Protein AF-A0A2A5AWP8-F1 (afdb_monomer_lite)

Sequence (142 aa):
MRKLIILLIICVLLFSCRFQKPFPSIRISKEYRKDSTIVVKRYKFIRISQYGIFGHLHIEEKYDTNGVLLEKSYHKYSALVRDGRTKVHRRIITFSQEGTVKRVDLKITKNQGRGAAKYKLDKTILYDDNGKRNQIINNLEN

pLDDT: mean 80.26, std 13.78, range [48.06, 96.62]

Structure (mmCIF, N/CA/C/O backbone):
data_AF-A0A2A5AWP8-F1
#
_entry.id   AF-A0A2A5AWP8-F1
#
loop_
_atom_site.group_PDB
_atom_site.id
_atom_site.type_symbol
_atom_site.label_atom_id
_atom_site.label_alt_id
_atom_site.label_comp_id
_atom_site.label_asym_id
_atom_site.label_entity_id
_atom_site.label_seq_id
_atom_site.pdbx_PDB_ins_code
_atom_site.Cartn_x
_atom_site.Cartn_y
_atom_site.Cartn_z
_atom_site.occupancy
_atom_site.B_iso_or_equiv
_atom_site.auth_seq_id
_atom_site.auth_comp_id
_atom_site.auth_asym_id
_atom_site.auth_atom_id
_atom_site.pdbx_PDB_model_num
ATOM 1 N N . MET A 1 1 ? 38.152 22.917 -25.141 1.00 63.16 1 MET A N 1
ATOM 2 C CA . MET A 1 1 ? 38.527 21.970 -24.061 1.00 63.16 1 MET A CA 1
ATOM 3 C C . MET A 1 1 ? 37.925 22.323 -22.696 1.00 63.16 1 MET A C 1
ATOM 5 O O . MET A 1 1 ? 37.224 21.491 -22.141 1.00 63.16 1 MET A O 1
ATOM 9 N N . ARG A 1 2 ? 38.081 23.554 -22.180 1.00 71.06 2 ARG A N 1
ATOM 10 C CA . ARG A 1 2 ? 37.587 23.964 -20.841 1.00 71.06 2 ARG A CA 1
ATOM 11 C C . ARG A 1 2 ? 36.075 23.749 -20.601 1.00 71.06 2 ARG A C 1
ATOM 13 O O . ARG A 1 2 ? 35.690 23.249 -19.553 1.00 71.06 2 ARG A O 1
ATOM 20 N N . LYS A 1 3 ? 35.226 24.042 -21.597 1.00 73.06 3 LYS A N 1
ATOM 21 C CA . LYS A 1 3 ? 33.764 23.810 -21.531 1.00 73.06 3 LYS A CA 1
ATOM 22 C C . LYS A 1 3 ? 33.386 22.320 -21.494 1.00 73.06 3 LYS A C 1
ATOM 24 O O . LYS A 1 3 ? 32.416 21.956 -20.842 1.00 73.06 3 LYS A O 1
ATOM 29 N N . LEU A 1 4 ? 34.176 21.468 -22.155 1.00 79.44 4 LEU A N 1
ATOM 30 C CA . LEU A 1 4 ? 33.947 20.022 -22.211 1.00 79.44 4 LEU A CA 1
ATOM 31 C C . LEU A 1 4 ? 34.224 19.371 -20.849 1.00 79.44 4 LEU A C 1
ATOM 33 O O . LEU A 1 4 ? 33.460 18.526 -20.407 1.00 79.44 4 LEU A O 1
ATOM 37 N N . ILE A 1 5 ? 35.276 19.831 -20.163 1.00 82.69 5 ILE A N 1
ATOM 38 C CA . ILE A 1 5 ? 35.647 19.374 -18.817 1.00 82.69 5 ILE A CA 1
ATOM 39 C C . ILE A 1 5 ? 34.566 19.754 -17.797 1.00 82.69 5 ILE A C 1
ATOM 41 O O . ILE A 1 5 ? 34.171 18.921 -16.991 1.00 82.69 5 ILE A O 1
ATOM 45 N N . ILE A 1 6 ? 34.035 20.981 -17.864 1.00 82.75 6 ILE A N 1
ATOM 46 C CA . ILE A 1 6 ? 32.949 21.432 -16.977 1.00 82.75 6 ILE A CA 1
ATOM 47 C C . ILE A 1 6 ? 31.683 20.595 -17.195 1.00 82.75 6 ILE A C 1
ATOM 49 O O . ILE A 1 6 ? 31.074 20.148 -16.226 1.00 82.75 6 ILE A O 1
ATOM 53 N N . LEU A 1 7 ? 31.321 20.330 -18.454 1.00 79.50 7 LEU A N 1
ATOM 54 C CA . LEU A 1 7 ? 30.193 19.460 -18.789 1.00 79.50 7 LEU A CA 1
ATOM 55 C C . LEU A 1 7 ? 30.389 18.049 -18.210 1.00 79.50 7 LEU A C 1
ATOM 57 O O . LEU A 1 7 ? 29.478 17.503 -17.597 1.00 79.50 7 LEU A O 1
ATOM 61 N N . LEU A 1 8 ? 31.595 17.491 -18.346 1.00 76.62 8 LEU A N 1
ATOM 62 C CA . LEU A 1 8 ? 31.950 16.172 -17.822 1.00 76.62 8 LEU A CA 1
ATOM 63 C C . LEU A 1 8 ? 31.869 16.121 -16.292 1.00 76.62 8 LEU A C 1
ATOM 65 O O . LEU A 1 8 ? 31.303 15.176 -15.755 1.00 76.62 8 LEU A O 1
ATOM 69 N N . ILE A 1 9 ? 32.356 17.148 -15.591 1.00 77.44 9 ILE A N 1
ATOM 70 C CA . ILE A 1 9 ? 32.274 17.244 -14.125 1.00 77.44 9 ILE A CA 1
ATOM 71 C C . ILE A 1 9 ? 30.815 17.348 -13.669 1.00 77.44 9 ILE A C 1
ATOM 73 O O . ILE A 1 9 ? 30.422 16.645 -12.743 1.00 77.44 9 ILE A O 1
ATOM 77 N N . ILE A 1 10 ? 29.990 18.161 -14.338 1.00 74.75 10 ILE A N 1
ATOM 78 C CA . ILE A 1 10 ? 28.558 18.278 -14.026 1.00 74.75 10 ILE A CA 1
ATOM 79 C C . ILE A 1 10 ? 27.849 16.942 -14.267 1.00 74.75 10 ILE A C 1
ATOM 81 O O . ILE A 1 10 ? 27.099 16.490 -13.406 1.00 74.75 10 ILE A O 1
ATOM 85 N N . CYS A 1 11 ? 28.116 16.268 -15.388 1.00 65.06 11 CYS A N 1
ATOM 86 C CA . CYS A 1 11 ? 27.572 14.940 -15.652 1.00 65.06 11 CYS A CA 1
ATOM 87 C C . CYS A 1 11 ? 28.010 13.941 -14.577 1.00 65.06 11 CYS A C 1
ATOM 89 O O . CYS A 1 11 ? 27.162 13.257 -14.014 1.00 65.06 11 CYS A O 1
ATOM 91 N N . VAL A 1 12 ? 29.299 13.883 -14.234 1.00 66.75 12 VAL A N 1
ATOM 92 C CA . VAL A 1 12 ? 29.817 12.980 -13.197 1.00 66.75 12 VAL A CA 1
ATOM 93 C C . VAL A 1 12 ? 29.166 13.275 -11.850 1.00 66.75 12 VAL A C 1
ATOM 95 O O . VAL A 1 12 ? 28.705 12.339 -11.206 1.00 66.75 12 VAL A O 1
ATOM 98 N N . LEU A 1 13 ? 29.042 14.538 -11.440 1.00 61.25 13 LEU A N 1
ATOM 99 C CA . LEU A 1 13 ? 28.367 14.924 -10.198 1.00 61.25 13 LEU A CA 1
ATOM 100 C C . LEU A 1 13 ? 26.882 14.538 -10.211 1.00 61.25 13 LEU A C 1
ATOM 102 O O . LEU A 1 13 ? 26.394 13.984 -9.232 1.00 61.25 13 LEU A O 1
ATOM 106 N N . LEU A 1 14 ? 26.170 14.734 -11.324 1.00 59.44 14 LEU A N 1
ATOM 107 C CA . LEU A 1 14 ? 24.755 14.362 -11.445 1.00 59.44 14 LEU A CA 1
ATOM 108 C C . LEU A 1 14 ? 24.540 12.839 -11.491 1.00 59.44 14 LEU A C 1
ATOM 110 O O . LEU A 1 14 ? 23.577 12.344 -10.909 1.00 59.44 14 LEU A O 1
ATOM 114 N N . PHE A 1 15 ? 25.439 12.081 -12.128 1.00 56.59 15 PHE A N 1
ATOM 115 C CA . PHE A 1 15 ? 25.384 10.613 -12.182 1.00 56.59 15 PHE A CA 1
ATOM 116 C C . PHE A 1 15 ? 25.889 9.944 -10.891 1.00 56.59 15 PHE A C 1
ATOM 118 O O . PHE A 1 15 ? 25.469 8.827 -10.577 1.00 56.59 15 PHE A O 1
ATOM 125 N N . SER A 1 16 ? 26.767 10.605 -10.129 1.00 53.38 16 SER A N 1
ATOM 126 C CA . SER A 1 16 ? 27.301 10.100 -8.854 1.00 53.38 16 SER A CA 1
ATOM 127 C C . SER A 1 16 ? 26.540 10.593 -7.620 1.00 53.38 16 SER A C 1
ATOM 129 O O . SER A 1 16 ? 26.724 10.019 -6.546 1.00 53.38 16 SER A O 1
ATOM 131 N N . CYS A 1 17 ? 25.618 11.556 -7.757 1.00 55.81 17 CYS A N 1
ATOM 132 C CA . CYS A 1 17 ? 24.697 11.966 -6.695 1.00 55.81 17 CYS A CA 1
ATOM 133 C C . CYS A 1 17 ? 23.612 10.894 -6.472 1.00 55.81 17 CYS A C 1
ATOM 135 O O . CYS A 1 17 ? 22.423 11.069 -6.740 1.00 55.81 17 CYS A O 1
ATOM 137 N N . ARG A 1 18 ? 24.033 9.723 -5.987 1.00 52.22 18 ARG A N 1
ATOM 138 C CA . ARG A 1 18 ? 23.131 8.756 -5.370 1.00 52.22 18 ARG A CA 1
ATOM 139 C C . ARG A 1 18 ? 22.717 9.345 -4.036 1.00 52.22 18 ARG A C 1
ATOM 141 O O . ARG A 1 18 ? 23.548 9.502 -3.145 1.00 52.22 18 ARG A O 1
ATOM 148 N N . PHE A 1 19 ? 21.440 9.676 -3.888 1.00 54.50 19 PHE A N 1
ATOM 149 C CA . PHE A 1 19 ? 20.949 10.145 -2.602 1.00 54.50 19 PHE A CA 1
ATOM 150 C C . PHE A 1 19 ? 21.135 9.031 -1.573 1.00 54.50 19 PHE A C 1
ATOM 152 O O . PHE A 1 19 ? 20.605 7.932 -1.729 1.00 54.50 19 PHE A O 1
ATOM 159 N N . GLN A 1 20 ? 21.887 9.319 -0.513 1.00 52.44 20 GLN A N 1
ATOM 160 C CA . GLN A 1 20 ? 22.181 8.368 0.564 1.00 52.44 20 GLN A CA 1
ATOM 161 C C . GLN A 1 20 ? 20.896 7.873 1.259 1.00 52.44 20 GLN A C 1
ATOM 163 O O . GLN A 1 20 ? 20.863 6.785 1.829 1.00 52.44 20 GLN A O 1
ATOM 168 N N . LYS A 1 21 ? 19.812 8.656 1.160 1.00 53.00 21 LYS A N 1
ATOM 169 C CA . LYS A 1 21 ? 18.439 8.300 1.530 1.00 53.00 21 LYS A CA 1
ATOM 170 C C . LYS A 1 21 ? 17.486 8.761 0.418 1.00 53.00 21 LYS A C 1
ATOM 172 O O . LYS A 1 21 ? 17.732 9.807 -0.176 1.00 53.00 21 LYS A O 1
ATOM 177 N N . PRO A 1 22 ? 16.397 8.030 0.115 1.00 56.97 22 PRO A N 1
ATOM 178 C CA . PRO A 1 22 ? 15.395 8.507 -0.837 1.00 56.97 22 PRO A CA 1
ATOM 179 C C . PRO A 1 22 ? 14.880 9.886 -0.404 1.00 56.97 22 PRO A C 1
ATOM 181 O O . PRO A 1 22 ? 14.557 10.071 0.770 1.00 56.97 22 PRO A O 1
ATOM 184 N N . PHE A 1 23 ? 14.792 10.828 -1.346 1.00 58.03 23 PHE A N 1
ATOM 185 C CA . PHE A 1 23 ? 14.274 12.171 -1.076 1.00 58.03 23 PHE A CA 1
ATOM 186 C C . PHE A 1 23 ? 12.865 12.079 -0.457 1.00 58.03 23 PHE A C 1
ATOM 188 O O . PHE A 1 23 ? 12.087 11.186 -0.842 1.00 58.03 23 PHE A O 1
ATOM 195 N N . PRO A 1 24 ? 12.517 12.958 0.504 1.00 61.72 24 PRO A N 1
ATOM 196 C CA . PRO A 1 24 ? 11.186 12.970 1.094 1.00 61.72 24 PRO A CA 1
ATOM 197 C C . PRO A 1 24 ? 10.138 13.145 -0.009 1.00 61.72 24 PRO A C 1
ATOM 199 O O . PRO A 1 24 ? 10.317 13.901 -0.961 1.00 61.72 24 PRO A O 1
ATOM 202 N N . SER A 1 25 ? 9.051 12.381 0.078 1.00 67.88 25 SER A N 1
ATOM 203 C CA . SER A 1 25 ? 7.966 12.447 -0.898 1.00 67.88 25 SER A CA 1
ATOM 204 C C . SER A 1 25 ? 7.275 13.808 -0.821 1.00 67.88 25 SER A C 1
ATOM 206 O O . SER A 1 25 ? 6.740 14.147 0.234 1.00 67.88 25 SER A O 1
ATOM 208 N N . ILE A 1 26 ? 7.236 14.553 -1.924 1.00 75.75 26 ILE A N 1
ATOM 209 C CA . ILE A 1 26 ? 6.573 15.862 -1.987 1.00 75.75 26 ILE A CA 1
ATOM 210 C C . ILE A 1 26 ? 5.113 15.635 -2.367 1.00 75.75 26 ILE A C 1
ATOM 212 O O . ILE A 1 26 ? 4.835 15.013 -3.396 1.00 75.75 26 ILE A O 1
ATOM 216 N N . ARG A 1 27 ? 4.174 16.102 -1.533 1.00 79.81 27 ARG A N 1
ATOM 217 C CA . ARG A 1 27 ? 2.736 16.049 -1.838 1.00 79.81 27 ARG A CA 1
ATOM 218 C C . ARG A 1 27 ? 2.427 17.056 -2.941 1.00 79.81 27 ARG A C 1
ATOM 220 O O . ARG A 1 27 ? 2.821 18.207 -2.834 1.00 79.81 27 ARG A O 1
ATOM 227 N N . ILE A 1 28 ? 1.693 16.626 -3.958 1.00 82.69 28 ILE A N 1
ATOM 228 C CA . ILE A 1 28 ? 1.335 17.457 -5.120 1.00 82.69 28 ILE A CA 1
ATOM 229 C C . ILE A 1 28 ? -0.154 17.728 -5.151 1.00 82.69 28 ILE A C 1
ATOM 231 O O . ILE A 1 28 ? -0.581 18.797 -5.562 1.00 82.69 28 ILE A O 1
ATOM 235 N N . SER A 1 29 ? -0.958 16.762 -4.714 1.00 84.31 29 SER A N 1
ATOM 236 C CA . SER A 1 29 ? -2.398 16.945 -4.675 1.00 84.31 29 SER A CA 1
ATOM 237 C C . SER A 1 29 ? -3.008 16.269 -3.461 1.00 84.31 29 SER A C 1
ATOM 239 O O . SER A 1 29 ? -2.520 15.244 -2.966 1.00 84.31 29 SER A O 1
ATOM 241 N N . LYS A 1 30 ? -4.106 16.866 -3.011 1.00 88.00 30 LYS A N 1
ATOM 242 C CA . LYS A 1 30 ? -5.056 16.293 -2.071 1.00 88.00 30 LYS A CA 1
ATOM 243 C C . LYS A 1 30 ? -6.435 16.423 -2.703 1.00 88.00 30 LYS A C 1
ATOM 245 O O . LYS A 1 30 ? -6.792 17.502 -3.156 1.00 88.00 30 LYS A O 1
ATOM 250 N N . GLU A 1 31 ? -7.176 15.332 -2.741 1.00 89.31 31 GLU A N 1
ATOM 251 C CA . GLU A 1 31 ? -8.538 15.286 -3.268 1.00 89.31 31 GLU A CA 1
ATOM 252 C C . GLU A 1 31 ? -9.454 14.732 -2.179 1.00 89.31 31 GLU A C 1
ATOM 254 O O . GLU A 1 31 ? -9.065 13.841 -1.413 1.00 89.31 31 GLU A O 1
ATOM 259 N N . TYR A 1 32 ? -10.655 15.293 -2.105 1.00 87.94 32 TYR A N 1
ATOM 260 C CA . TYR A 1 32 ? -11.714 14.867 -1.209 1.00 87.94 32 TYR A CA 1
ATOM 261 C C . TYR A 1 32 ? -12.932 14.512 -2.049 1.00 87.94 32 TYR A C 1
ATOM 263 O O . TYR A 1 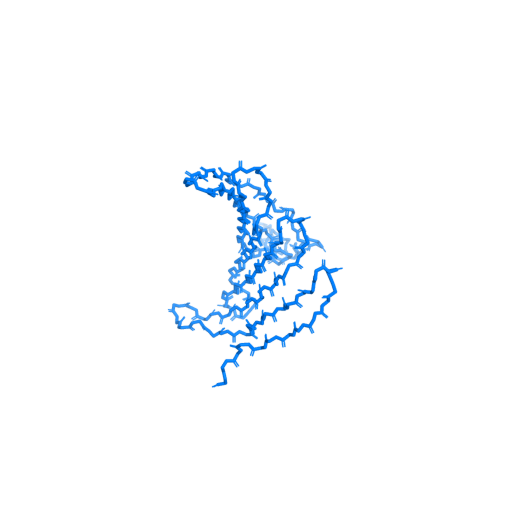32 ? -13.383 15.322 -2.857 1.00 87.94 32 TYR A O 1
ATOM 271 N N . ARG A 1 33 ? -13.464 13.311 -1.840 1.00 88.25 33 ARG A N 1
ATOM 272 C CA . ARG A 1 33 ? -14.702 12.860 -2.465 1.00 88.25 33 ARG A CA 1
ATOM 273 C C . ARG A 1 33 ? -15.587 12.237 -1.397 1.00 88.25 33 ARG A C 1
ATOM 275 O O . ARG A 1 33 ? -15.116 11.410 -0.625 1.00 88.25 33 ARG A O 1
ATOM 282 N N . LYS A 1 34 ? -16.853 12.635 -1.350 1.00 82.94 34 LYS A N 1
ATOM 283 C CA . LYS A 1 34 ? -17.855 12.059 -0.454 1.00 82.94 34 LYS A CA 1
ATOM 284 C C . LYS A 1 34 ? -18.934 11.420 -1.312 1.00 82.94 34 LYS A C 1
ATOM 286 O O . LYS A 1 34 ? -19.667 12.132 -1.989 1.00 82.94 34 LYS A O 1
ATOM 291 N N . ASP A 1 35 ? -19.000 10.098 -1.267 1.00 81.69 35 ASP A N 1
ATOM 292 C CA . ASP A 1 35 ? -20.149 9.340 -1.749 1.00 81.69 35 ASP A CA 1
ATOM 293 C C . ASP A 1 35 ? -21.007 9.007 -0.507 1.00 81.69 35 ASP A C 1
ATOM 295 O O . ASP A 1 35 ? -20.471 8.951 0.598 1.00 81.69 35 ASP A O 1
ATOM 299 N N . SER A 1 36 ? -22.328 8.860 -0.650 1.00 70.50 36 SER A N 1
ATOM 300 C CA . SER A 1 36 ? -23.330 8.849 0.444 1.00 70.50 36 SER A CA 1
ATOM 301 C C . SER A 1 36 ? -22.882 8.231 1.782 1.00 70.50 36 SER A C 1
ATOM 303 O O . SER A 1 36 ? -23.094 8.838 2.830 1.00 70.50 36 SER A O 1
ATOM 305 N N . THR A 1 37 ? -22.227 7.070 1.751 1.00 83.12 37 THR A N 1
ATOM 306 C CA . THR A 1 37 ? -21.784 6.318 2.935 1.00 83.12 37 THR A CA 1
ATOM 307 C C . THR A 1 37 ? -20.268 6.308 3.166 1.00 83.12 37 THR A C 1
ATOM 309 O O . THR A 1 37 ? -19.819 5.825 4.204 1.00 83.12 37 THR A O 1
ATOM 312 N N . ILE A 1 38 ? -19.461 6.822 2.228 1.00 87.75 38 ILE A N 1
ATOM 313 C CA . ILE A 1 38 ? -17.996 6.719 2.263 1.00 87.75 38 ILE A CA 1
ATOM 314 C C . ILE A 1 38 ? -17.342 8.057 1.918 1.00 87.75 38 ILE A C 1
ATOM 316 O O . ILE A 1 38 ? -17.542 8.643 0.852 1.00 87.75 38 ILE A O 1
ATOM 320 N N . VAL A 1 39 ? -16.454 8.497 2.803 1.00 90.94 39 VAL A N 1
ATOM 321 C CA . VAL A 1 39 ? -15.575 9.642 2.586 1.00 90.94 39 VAL A CA 1
ATOM 322 C C . VAL A 1 39 ? -14.207 9.153 2.119 1.00 90.94 39 VAL A C 1
ATOM 324 O O . VAL A 1 39 ? -13.501 8.460 2.844 1.00 90.94 39 VAL A O 1
ATOM 327 N N . VAL A 1 40 ? -13.786 9.559 0.926 1.00 92.25 40 VAL A N 1
ATOM 328 C CA . VAL A 1 40 ? -12.499 9.199 0.323 1.00 92.25 40 VAL A CA 1
ATOM 329 C 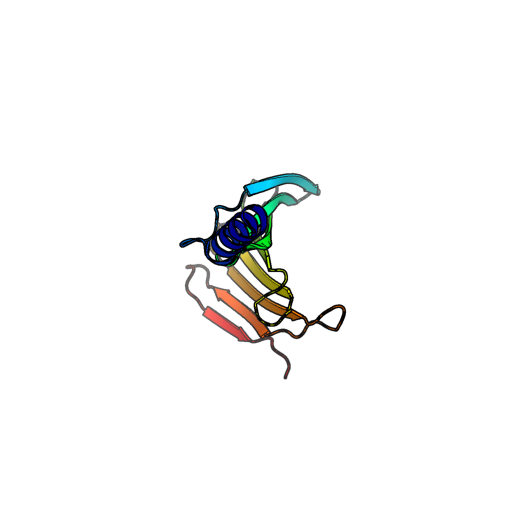C . VAL A 1 40 ? -11.558 10.404 0.336 1.00 92.25 40 VAL A C 1
ATOM 331 O O . VAL A 1 40 ? -11.861 11.465 -0.213 1.00 92.25 40 VAL A O 1
ATOM 334 N N . LYS A 1 41 ? -10.374 10.233 0.929 1.00 91.94 41 LYS A N 1
ATOM 335 C CA . LYS A 1 41 ? -9.263 11.192 0.881 1.00 91.94 41 LYS A CA 1
ATOM 336 C C . LYS A 1 41 ? -8.129 10.601 0.057 1.00 91.94 41 LYS A C 1
ATOM 338 O O . LYS A 1 41 ? -7.610 9.539 0.388 1.00 91.94 41 LYS A O 1
ATOM 343 N N . ARG A 1 42 ? -7.703 11.298 -0.995 1.00 92.19 42 ARG A N 1
ATOM 344 C CA . ARG A 1 42 ? -6.578 10.875 -1.843 1.00 92.19 42 ARG A CA 1
ATOM 345 C C . ARG A 1 42 ? -5.435 11.860 -1.752 1.00 92.19 42 ARG A C 1
ATOM 347 O O . ARG A 1 42 ? -5.636 13.069 -1.797 1.00 92.19 42 ARG A O 1
ATOM 354 N N . TYR A 1 43 ? -4.226 11.330 -1.713 1.00 89.00 43 TYR A N 1
ATOM 355 C CA . TYR A 1 43 ? -2.990 12.089 -1.712 1.00 89.00 43 TYR A CA 1
ATOM 356 C C . TYR A 1 43 ? -2.088 11.562 -2.817 1.00 89.00 43 TYR A C 1
ATOM 358 O O . TYR A 1 43 ? -1.841 10.356 -2.897 1.00 89.00 43 TYR A O 1
ATOM 366 N N . LYS A 1 44 ? -1.558 12.459 -3.647 1.00 87.75 44 LYS A N 1
ATOM 367 C CA . LYS A 1 44 ? -0.534 12.119 -4.640 1.00 87.75 44 LYS A CA 1
ATOM 368 C C . LYS A 1 44 ? 0.779 12.767 -4.250 1.00 87.75 44 LYS A C 1
ATOM 370 O O . LYS A 1 44 ? 0.817 13.943 -3.891 1.00 87.75 44 LYS A O 1
ATOM 375 N N . PHE A 1 45 ? 1.851 11.996 -4.350 1.00 85.44 45 PHE A N 1
ATOM 376 C CA . PHE A 1 45 ? 3.203 12.444 -4.069 1.00 85.44 45 PHE A CA 1
ATOM 377 C C . PHE A 1 45 ? 4.138 12.068 -5.218 1.00 85.44 45 PHE A C 1
ATOM 379 O O . PHE A 1 45 ? 4.046 10.958 -5.750 1.00 85.44 45 PHE A O 1
ATOM 386 N N . ILE A 1 46 ? 5.079 12.951 -5.550 1.00 83.00 46 ILE A N 1
ATOM 387 C CA . ILE A 1 46 ? 6.261 12.592 -6.342 1.00 83.00 46 ILE A CA 1
ATOM 388 C C . ILE A 1 46 ? 7.316 12.098 -5.364 1.00 83.00 46 ILE A C 1
ATOM 390 O O . ILE A 1 46 ? 7.501 12.629 -4.266 1.00 83.00 46 ILE A O 1
ATOM 394 N N . ARG A 1 47 ? 8.004 11.038 -5.769 1.00 74.44 47 ARG A N 1
ATOM 395 C CA . ARG A 1 47 ? 9.145 10.479 -5.062 1.00 74.44 47 ARG A CA 1
ATOM 396 C C . ARG A 1 47 ? 10.331 10.443 -5.997 1.00 74.44 47 ARG A C 1
ATOM 398 O O . ARG A 1 47 ? 10.232 9.912 -7.098 1.00 74.44 47 ARG A O 1
ATOM 405 N N . ILE A 1 48 ? 11.461 10.920 -5.503 1.00 70.31 48 ILE A N 1
ATOM 406 C CA . ILE A 1 48 ? 12.753 10.708 -6.141 1.00 70.31 48 ILE A CA 1
ATOM 407 C C . ILE A 1 48 ? 13.408 9.554 -5.389 1.00 70.31 48 ILE A C 1
ATOM 409 O O . ILE A 1 48 ? 13.581 9.592 -4.168 1.00 70.31 48 ILE A O 1
ATOM 413 N N . SER A 1 49 ? 13.674 8.459 -6.095 1.00 63.97 49 SER A N 1
ATOM 414 C CA . SER A 1 49 ? 14.379 7.327 -5.497 1.00 63.97 49 SER A CA 1
ATOM 415 C C . SER A 1 49 ? 15.838 7.688 -5.201 1.00 63.97 49 SER A C 1
ATOM 417 O O . SER A 1 49 ? 16.381 8.641 -5.752 1.00 63.97 49 SER A O 1
ATOM 419 N N . GLN A 1 50 ? 16.509 6.859 -4.401 1.00 58.44 50 GLN A N 1
ATOM 420 C CA . GLN A 1 50 ? 17.952 6.976 -4.154 1.00 58.44 50 GLN A CA 1
ATOM 421 C C . GLN A 1 50 ? 18.817 6.937 -5.428 1.00 58.44 50 GLN A C 1
ATOM 423 O O . GLN A 1 50 ? 19.972 7.345 -5.407 1.00 58.44 50 GLN A O 1
ATOM 428 N N . TYR A 1 51 ? 18.258 6.454 -6.542 1.00 59.59 51 TYR A N 1
ATOM 429 C CA . TYR A 1 51 ? 18.930 6.340 -7.834 1.00 59.59 51 TYR A CA 1
ATOM 430 C C . TYR A 1 51 ? 18.516 7.440 -8.828 1.00 59.59 51 TYR A C 1
ATOM 432 O O . TYR A 1 51 ? 18.694 7.259 -10.026 1.00 59.59 51 TYR A O 1
ATOM 440 N N . GLY A 1 52 ? 17.875 8.526 -8.375 1.00 54.88 52 GLY A N 1
ATOM 441 C CA . GLY A 1 52 ? 17.420 9.621 -9.250 1.00 54.88 52 GLY A CA 1
ATOM 442 C C . GLY A 1 52 ? 16.192 9.291 -10.110 1.00 54.88 52 GLY A C 1
ATOM 443 O O . GLY A 1 52 ? 15.663 10.146 -10.807 1.00 54.88 52 GLY A O 1
ATOM 444 N N . ILE A 1 53 ? 15.688 8.057 -10.033 1.00 64.12 53 ILE A N 1
ATOM 445 C CA . ILE A 1 53 ? 14.487 7.624 -10.749 1.00 64.12 53 ILE A CA 1
ATOM 446 C C . ILE A 1 53 ? 13.240 8.254 -10.112 1.00 64.12 53 ILE A C 1
ATOM 448 O O . ILE A 1 53 ? 13.018 8.093 -8.903 1.00 64.12 53 ILE A O 1
ATOM 452 N N . PHE A 1 54 ? 12.411 8.899 -10.936 1.00 70.31 54 PHE A N 1
ATOM 453 C CA . PHE A 1 54 ? 11.111 9.444 -10.547 1.00 70.31 54 PHE A CA 1
ATOM 454 C C . PHE A 1 54 ? 10.056 8.343 -10.400 1.00 70.31 54 PHE A C 1
ATOM 456 O O . PHE A 1 54 ? 9.923 7.428 -11.215 1.00 70.31 54 PHE A O 1
ATOM 463 N N . GLY A 1 55 ? 9.281 8.435 -9.330 1.00 77.12 55 GLY A N 1
ATOM 464 C CA . GLY A 1 55 ? 8.134 7.584 -9.081 1.00 77.12 55 GLY A CA 1
ATOM 465 C C . GLY A 1 55 ? 6.996 8.366 -8.450 1.00 77.12 55 GLY A C 1
ATOM 466 O O . GLY A 1 55 ? 7.173 9.482 -7.963 1.00 77.12 55 GLY A O 1
ATOM 467 N N . HIS A 1 56 ? 5.826 7.746 -8.412 1.00 84.50 56 HIS A N 1
ATOM 468 C CA . HIS A 1 56 ? 4.643 8.310 -7.777 1.00 84.50 56 HIS A CA 1
ATOM 469 C C . HIS A 1 56 ? 4.247 7.454 -6.583 1.00 84.50 56 HIS A C 1
ATOM 471 O O . HIS A 1 56 ? 4.363 6.228 -6.605 1.00 84.50 56 HIS A O 1
ATOM 477 N N . LEU A 1 57 ? 3.785 8.097 -5.522 1.00 85.75 57 LEU A N 1
ATOM 478 C CA . LEU A 1 57 ? 3.108 7.435 -4.419 1.00 85.75 57 LEU A CA 1
ATOM 479 C C . LEU A 1 57 ? 1.706 8.012 -4.335 1.00 85.75 57 LEU A C 1
ATOM 481 O O . LEU A 1 57 ? 1.550 9.216 -4.163 1.00 85.75 57 LEU A O 1
ATOM 485 N N . HIS A 1 58 ? 0.698 7.161 -4.456 1.00 89.69 58 HIS A N 1
ATOM 486 C CA . HIS A 1 58 ? -0.679 7.528 -4.174 1.00 89.69 58 HIS A CA 1
ATOM 487 C C . HIS A 1 58 ? -1.091 6.865 -2.864 1.00 89.69 58 HIS A C 1
ATOM 489 O O . HIS A 1 58 ? -0.834 5.676 -2.662 1.00 89.69 58 HIS A O 1
ATOM 495 N N . ILE A 1 59 ? -1.691 7.645 -1.973 1.00 91.75 59 ILE A N 1
ATOM 496 C CA . ILE A 1 59 ? -2.297 7.159 -0.738 1.00 91.75 59 ILE A CA 1
ATOM 497 C C . ILE A 1 59 ? -3.779 7.490 -0.814 1.00 91.75 59 ILE A C 1
ATOM 499 O O . ILE A 1 59 ? -4.134 8.637 -1.067 1.00 91.75 59 ILE A O 1
ATOM 503 N N . GLU A 1 60 ? -4.627 6.498 -0.605 1.00 94.25 60 GLU A N 1
ATOM 504 C CA . GLU A 1 60 ? -6.071 6.664 -0.506 1.00 94.25 60 GLU A CA 1
ATOM 505 C C . GLU A 1 60 ? -6.521 6.180 0.872 1.00 94.25 60 GLU A C 1
ATOM 507 O O . GLU A 1 60 ? -6.125 5.104 1.314 1.00 94.25 60 GLU A O 1
ATOM 512 N N . GLU A 1 61 ? -7.307 6.994 1.560 1.00 94.69 61 GLU A N 1
ATOM 513 C CA . GLU A 1 61 ? -7.909 6.692 2.854 1.00 94.69 61 GLU A CA 1
ATOM 514 C C . GLU A 1 61 ? -9.427 6.773 2.692 1.00 94.69 61 GLU A C 1
ATOM 516 O O . GLU A 1 61 ? -9.943 7.794 2.231 1.00 94.69 61 GLU A O 1
ATOM 521 N N . LYS A 1 62 ? -10.135 5.702 3.046 1.00 94.31 62 LYS A N 1
ATOM 522 C CA . LYS A 1 62 ? -11.598 5.641 3.029 1.00 94.31 62 LYS A CA 1
ATOM 523 C C . LYS A 1 62 ? -12.111 5.611 4.455 1.00 94.31 62 LYS A C 1
ATOM 525 O O . LYS A 1 62 ? -11.649 4.797 5.253 1.00 94.31 62 LYS A O 1
ATOM 530 N N . TYR A 1 63 ? -13.073 6.469 4.739 1.00 92.88 63 TYR A N 1
ATOM 531 C CA . TYR A 1 63 ? -13.719 6.597 6.033 1.00 92.88 63 TYR A CA 1
ATOM 532 C C . TYR A 1 63 ? -15.214 6.350 5.891 1.00 92.88 63 TYR A C 1
ATOM 534 O O . TYR A 1 63 ? -15.782 6.633 4.834 1.00 92.88 63 TYR A O 1
ATOM 542 N N . ASP A 1 64 ? -15.844 5.857 6.948 1.00 91.56 64 ASP A N 1
ATOM 543 C CA . ASP A 1 64 ? -17.300 5.873 7.054 1.00 91.56 64 ASP A CA 1
ATOM 544 C C . ASP A 1 64 ? -17.825 7.300 7.322 1.00 91.56 64 ASP A C 1
ATOM 546 O O . ASP A 1 64 ? -17.069 8.276 7.416 1.00 91.56 64 ASP A O 1
ATOM 550 N N . THR A 1 65 ? -19.145 7.434 7.445 1.00 87.62 65 THR A N 1
ATOM 551 C CA . THR A 1 65 ? -19.804 8.707 7.770 1.00 87.62 65 THR A CA 1
ATOM 552 C C . THR A 1 65 ? -19.483 9.225 9.171 1.00 87.62 65 THR A C 1
ATOM 554 O O . THR A 1 65 ? -19.605 10.426 9.401 1.00 87.62 65 THR A O 1
ATOM 557 N N . ASN A 1 66 ? -19.053 8.348 10.081 1.00 88.50 66 ASN A N 1
ATOM 558 C CA . ASN A 1 66 ? -18.695 8.670 11.463 1.00 88.50 66 ASN A CA 1
ATOM 559 C C . ASN A 1 66 ? -17.218 9.083 11.602 1.00 88.50 66 ASN A C 1
ATOM 561 O O . ASN A 1 66 ? -16.781 9.485 12.678 1.00 88.50 66 ASN A O 1
ATOM 565 N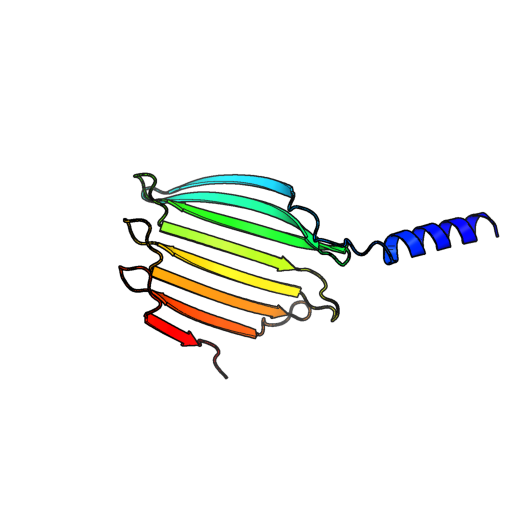 N . GLY A 1 67 ? -16.440 9.013 10.517 1.00 87.75 67 GLY A N 1
ATOM 566 C CA . GLY A 1 67 ? -15.018 9.346 10.500 1.00 87.75 67 GLY A CA 1
ATOM 567 C C . GLY A 1 67 ? -14.089 8.185 10.867 1.00 87.75 67 GLY A C 1
ATOM 568 O O . GLY A 1 67 ? -12.884 8.405 11.005 1.00 87.75 67 GLY A O 1
ATOM 569 N N . VAL A 1 68 ? -14.603 6.960 10.977 1.00 91.81 68 VAL A N 1
ATOM 570 C CA . VAL A 1 68 ? -13.825 5.740 11.216 1.00 91.81 68 VAL A CA 1
ATOM 571 C C . VAL A 1 68 ? -13.104 5.331 9.937 1.00 91.81 68 VAL A C 1
ATOM 573 O O . VAL A 1 68 ? -13.700 5.265 8.863 1.00 91.81 68 VAL A O 1
ATOM 576 N N . LEU A 1 69 ? -11.801 5.057 10.032 1.00 93.44 69 LEU A N 1
ATOM 577 C CA . LEU A 1 69 ? -10.990 4.611 8.898 1.00 93.44 69 LEU A CA 1
ATOM 578 C C . LEU A 1 69 ? -11.334 3.158 8.546 1.00 93.44 69 LEU A C 1
ATOM 580 O O . LEU A 1 69 ? -11.045 2.259 9.323 1.00 93.44 69 LEU A O 1
ATOM 584 N N . LEU A 1 70 ? -11.877 2.928 7.352 1.00 94.00 70 LEU A N 1
ATOM 585 C CA . LEU A 1 70 ? -12.237 1.596 6.852 1.00 94.00 70 LEU A CA 1
ATOM 586 C C . LEU A 1 70 ? -11.111 0.968 6.026 1.00 94.00 70 LEU A C 1
ATOM 588 O O . LEU A 1 70 ? -10.846 -0.231 6.102 1.00 94.00 70 LEU A O 1
ATOM 592 N N . GLU A 1 71 ? -10.435 1.777 5.210 1.00 96.12 71 GLU A N 1
ATOM 593 C CA . GLU A 1 71 ? -9.401 1.292 4.299 1.00 96.12 71 GLU A CA 1
ATOM 594 C C . GLU A 1 71 ? -8.296 2.326 4.111 1.00 96.12 71 GLU A C 1
ATOM 596 O O . GLU A 1 71 ? -8.552 3.519 3.939 1.00 96.12 71 GLU A O 1
ATOM 601 N N . LYS A 1 72 ? -7.053 1.849 4.063 1.00 96.25 72 LYS A N 1
ATOM 602 C CA . LYS A 1 72 ? -5.899 2.628 3.635 1.00 96.25 72 LYS A CA 1
ATOM 603 C C . LYS A 1 72 ? -5.135 1.903 2.540 1.00 96.25 72 LYS A C 1
ATOM 605 O O . LYS A 1 72 ? -4.575 0.828 2.749 1.00 96.25 72 LYS A O 1
ATOM 610 N N . SER A 1 73 ? -5.069 2.530 1.377 1.00 95.25 73 SER A N 1
ATOM 611 C CA . SER A 1 73 ? -4.446 2.004 0.171 1.00 95.25 73 SER A CA 1
ATOM 612 C C . SER A 1 73 ? -3.193 2.804 -0.177 1.00 95.25 73 SER A C 1
ATOM 614 O O . SER A 1 73 ? -3.224 4.024 -0.299 1.00 95.25 73 SER A O 1
ATOM 616 N N . TYR A 1 74 ? -2.075 2.113 -0.377 1.00 93.19 74 TYR A N 1
ATOM 617 C CA . TYR A 1 74 ? -0.793 2.668 -0.800 1.00 93.19 74 TYR A CA 1
ATOM 618 C C . TYR A 1 74 ? -0.428 2.111 -2.169 1.00 93.19 74 TYR A C 1
ATOM 620 O O . TYR A 1 74 ? -0.308 0.900 -2.342 1.00 93.19 74 TYR A O 1
ATOM 628 N N . HIS A 1 75 ? -0.189 2.991 -3.132 1.00 90.81 75 HIS A N 1
ATOM 629 C CA . HIS A 1 75 ? 0.203 2.631 -4.488 1.00 90.81 75 HIS A CA 1
ATOM 630 C C . HIS A 1 75 ? 1.505 3.336 -4.836 1.00 90.81 75 HIS A C 1
ATOM 632 O O . HIS A 1 75 ? 1.537 4.545 -5.053 1.00 90.81 75 HIS A O 1
ATOM 638 N N . LYS A 1 76 ? 2.597 2.581 -4.883 1.00 87.94 76 LYS A N 1
ATOM 639 C CA . LYS A 1 76 ? 3.911 3.075 -5.277 1.00 87.94 76 LYS A CA 1
ATOM 640 C C . LYS A 1 76 ? 4.206 2.648 -6.707 1.00 87.94 76 LYS A C 1
ATOM 642 O O . LYS A 1 76 ? 4.364 1.461 -6.978 1.00 87.94 76 LYS A O 1
ATOM 647 N N . TYR A 1 77 ? 4.366 3.627 -7.579 1.00 84.25 77 TYR A N 1
ATOM 648 C CA . TYR A 1 77 ? 4.800 3.474 -8.957 1.00 84.25 77 TYR A CA 1
ATOM 649 C C . TYR A 1 77 ? 6.267 3.878 -9.040 1.00 84.25 77 TYR A C 1
ATOM 651 O O . TYR A 1 77 ? 6.651 4.961 -8.605 1.00 84.25 77 TYR A O 1
ATOM 659 N N . SER A 1 78 ? 7.115 2.997 -9.549 1.00 80.12 78 SER A N 1
ATOM 660 C CA . SER A 1 78 ? 8.518 3.295 -9.832 1.00 80.12 78 SER A CA 1
ATOM 661 C C . SER A 1 78 ? 8.737 3.114 -11.326 1.00 80.12 78 SER A C 1
ATOM 663 O O . SER A 1 78 ? 8.636 1.987 -11.817 1.00 80.12 78 SER A O 1
ATOM 665 N N . ALA A 1 79 ? 8.981 4.220 -12.034 1.00 71.19 79 ALA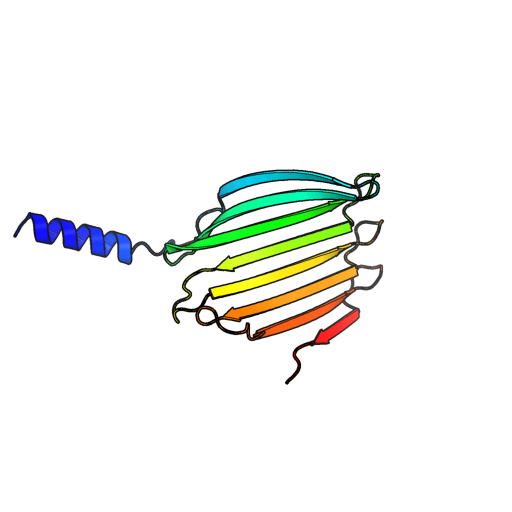 A N 1
ATOM 666 C CA . ALA A 1 79 ? 9.395 4.175 -13.433 1.00 71.19 79 ALA A CA 1
ATOM 667 C C . ALA A 1 79 ? 10.800 3.560 -13.533 1.00 71.19 79 ALA A C 1
ATOM 669 O O . ALA A 1 79 ? 11.505 3.528 -12.534 1.00 71.19 79 ALA A O 1
ATOM 670 N N . LEU A 1 80 ? 11.191 3.048 -14.704 1.00 61.16 80 LEU A N 1
ATOM 671 C CA . LEU A 1 80 ? 12.590 2.777 -15.086 1.00 61.16 80 LEU A CA 1
ATOM 672 C C . LEU A 1 80 ? 13.492 2.201 -13.971 1.00 61.16 80 LEU A C 1
ATOM 674 O O . LEU A 1 80 ? 14.558 2.737 -13.676 1.00 61.16 80 LEU A O 1
ATOM 678 N N . VAL A 1 81 ? 13.081 1.091 -13.341 1.00 61.41 81 VAL A N 1
ATOM 679 C CA . VAL A 1 81 ? 13.977 0.310 -12.465 1.00 61.41 81 VAL A CA 1
ATOM 680 C C . VAL A 1 81 ? 15.212 -0.105 -13.283 1.00 61.41 81 VAL A C 1
ATOM 682 O O . VAL A 1 81 ? 15.110 -0.193 -14.500 1.00 61.41 81 VAL A O 1
ATOM 685 N N . ARG A 1 82 ? 16.365 -0.374 -12.647 1.00 58.09 82 ARG A N 1
ATOM 686 C CA . ARG A 1 82 ? 17.669 -0.696 -13.285 1.00 58.09 82 ARG A CA 1
ATOM 687 C C . ARG A 1 82 ? 17.606 -1.614 -14.524 1.00 58.09 82 ARG A C 1
ATOM 689 O O . ARG A 1 82 ? 18.477 -1.529 -15.374 1.00 58.09 82 ARG A O 1
ATOM 696 N N . ASP A 1 83 ? 16.603 -2.480 -14.626 1.00 59.31 83 ASP A N 1
ATOM 697 C CA . ASP A 1 83 ? 16.362 -3.389 -15.750 1.00 59.31 83 ASP A CA 1
ATOM 698 C C . ASP A 1 83 ? 15.358 -2.877 -16.810 1.00 59.31 83 ASP A C 1
ATOM 700 O O . ASP A 1 83 ? 14.782 -3.674 -17.547 1.00 59.31 83 ASP A O 1
ATOM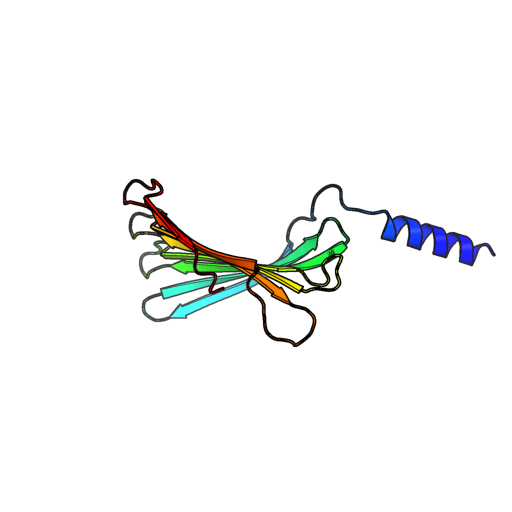 704 N N . GLY A 1 84 ? 15.095 -1.567 -16.866 1.00 65.38 84 GLY A N 1
ATOM 705 C CA . GLY A 1 84 ? 14.198 -0.929 -17.840 1.00 65.38 84 GLY A CA 1
ATOM 706 C C . GLY A 1 84 ? 12.705 -1.196 -17.611 1.00 65.38 84 GLY A C 1
ATOM 707 O O . GLY A 1 84 ? 11.893 -1.003 -18.511 1.00 65.38 84 GLY A O 1
ATOM 708 N N . ARG A 1 85 ? 12.322 -1.672 -16.419 1.00 71.50 85 ARG A N 1
ATOM 709 C CA . ARG A 1 85 ? 10.946 -2.097 -16.101 1.00 71.50 85 ARG A CA 1
ATOM 710 C C . ARG A 1 85 ? 10.242 -1.125 -15.166 1.00 71.50 85 ARG A C 1
ATOM 712 O O . ARG A 1 85 ? 10.858 -0.589 -14.245 1.00 71.50 85 ARG A O 1
ATOM 719 N N . THR A 1 86 ? 8.928 -0.994 -15.317 1.00 76.00 86 THR A N 1
ATOM 720 C CA . THR A 1 86 ? 8.082 -0.291 -14.343 1.00 76.00 86 THR A CA 1
ATOM 721 C C . THR A 1 86 ? 7.668 -1.266 -13.249 1.00 76.00 86 THR A C 1
ATOM 723 O O . THR A 1 86 ? 7.197 -2.368 -13.535 1.00 76.00 86 THR A O 1
ATOM 726 N N . LYS A 1 87 ? 7.849 -0.880 -11.984 1.00 82.19 87 LYS A N 1
ATOM 727 C CA . LYS A 1 87 ? 7.421 -1.673 -10.823 1.00 82.19 87 LYS A CA 1
ATOM 728 C C . LYS A 1 87 ? 6.296 -0.946 -10.104 1.00 82.19 87 LYS A C 1
ATOM 730 O O . LYS A 1 87 ? 6.472 0.204 -9.700 1.00 82.19 87 LYS A O 1
ATOM 735 N N . VAL A 1 88 ? 5.179 -1.634 -9.893 1.00 85.69 88 VAL A N 1
ATOM 736 C CA . VAL A 1 88 ? 4.068 -1.128 -9.083 1.00 85.69 88 VAL A CA 1
ATOM 737 C C . VAL A 1 88 ? 3.968 -1.971 -7.825 1.00 85.69 88 VAL A C 1
ATOM 739 O O . VAL A 1 88 ? 3.950 -3.196 -7.887 1.00 85.69 88 VAL A O 1
ATOM 742 N N . HIS A 1 89 ? 3.942 -1.316 -6.672 1.00 89.50 89 HIS A N 1
ATOM 743 C CA . HIS A 1 89 ? 3.698 -1.946 -5.383 1.00 89.50 89 HIS A CA 1
ATOM 744 C C . HIS A 1 89 ? 2.413 -1.364 -4.807 1.00 89.50 89 HIS A C 1
ATOM 746 O O . HIS A 1 89 ? 2.344 -0.168 -4.524 1.00 89.50 89 HIS A O 1
ATOM 752 N N . ARG A 1 90 ? 1.407 -2.215 -4.641 1.00 91.25 90 ARG A N 1
ATOM 753 C CA . ARG A 1 90 ? 0.135 -1.900 -4.010 1.00 91.25 90 ARG A CA 1
ATOM 754 C C . ARG A 1 90 ? 0.050 -2.605 -2.661 1.00 91.25 90 ARG A C 1
ATOM 756 O O . ARG A 1 90 ? 0.285 -3.807 -2.579 1.00 91.25 90 ARG A O 1
ATOM 763 N N . ARG A 1 91 ? -0.297 -1.852 -1.624 1.00 95.88 91 ARG A N 1
ATOM 764 C CA . ARG A 1 91 ? -0.632 -2.367 -0.298 1.00 95.88 91 ARG A CA 1
ATOM 765 C C . ARG A 1 91 ? -1.971 -1.785 0.120 1.00 95.88 91 ARG A C 1
ATOM 767 O O . ARG A 1 91 ? -2.064 -0.571 0.248 1.00 95.88 91 ARG A O 1
ATOM 774 N N . ILE A 1 92 ? -2.968 -2.627 0.340 1.00 96.62 92 ILE A N 1
ATOM 775 C CA . ILE A 1 92 ? -4.269 -2.228 0.888 1.00 96.62 92 ILE A CA 1
ATOM 776 C C . ILE A 1 92 ? -4.342 -2.758 2.312 1.00 96.62 92 ILE A C 1
ATOM 778 O O . ILE A 1 92 ? -3.945 -3.892 2.561 1.00 96.62 92 ILE A O 1
ATOM 782 N N . ILE A 1 93 ? -4.797 -1.933 3.244 1.00 96.31 93 ILE A N 1
ATOM 783 C CA . ILE A 1 93 ? -5.041 -2.304 4.634 1.00 96.31 93 ILE A CA 1
ATOM 784 C C . ILE A 1 93 ? -6.509 -2.013 4.911 1.00 96.31 93 ILE A C 1
ATOM 786 O O . ILE A 1 93 ? -6.936 -0.870 4.760 1.00 96.31 93 ILE A O 1
ATOM 790 N N . THR A 1 94 ? -7.263 -3.032 5.296 1.00 95.75 94 THR A N 1
ATOM 791 C CA . THR A 1 94 ? -8.664 -2.908 5.701 1.00 95.75 94 THR A CA 1
ATOM 792 C C . THR A 1 94 ? -8.750 -3.040 7.214 1.00 95.75 94 THR A C 1
ATOM 794 O O . THR A 1 94 ? -8.112 -3.921 7.802 1.00 95.75 94 THR A O 1
ATOM 797 N N . PHE A 1 95 ? -9.537 -2.165 7.827 1.00 93.50 95 PHE A N 1
ATOM 798 C CA . PHE A 1 95 ? -9.719 -2.079 9.268 1.00 93.50 95 PHE A CA 1
ATOM 799 C C . PHE A 1 95 ? -11.141 -2.495 9.660 1.00 93.50 95 PHE A C 1
ATOM 801 O O . PHE A 1 95 ? -12.062 -2.459 8.844 1.00 93.50 95 PHE A O 1
ATOM 808 N N . SER A 1 96 ? -11.305 -2.915 10.909 1.00 89.75 96 SER A N 1
ATOM 809 C CA . SER A 1 96 ? -12.602 -3.052 11.565 1.00 89.75 96 SER A CA 1
ATOM 810 C C . SER A 1 96 ? -13.166 -1.678 11.941 1.00 89.75 96 SER A C 1
ATOM 812 O O . SER A 1 96 ? -12.458 -0.671 11.892 1.00 89.75 96 SER A O 1
ATOM 814 N N . GLN A 1 97 ? -14.427 -1.638 12.378 1.00 86.00 97 GLN A N 1
ATOM 815 C CA . GLN A 1 97 ? -15.023 -0.415 12.931 1.00 86.00 97 GLN A CA 1
ATOM 816 C C . GLN A 1 97 ? -14.314 0.064 14.211 1.00 86.00 97 GLN A C 1
ATOM 818 O O . GLN A 1 97 ? -14.291 1.255 14.495 1.00 86.00 97 GLN A O 1
ATOM 823 N N . GLU A 1 98 ? -13.672 -0.843 14.945 1.00 85.31 98 GLU A N 1
ATOM 824 C CA . GLU A 1 98 ? -12.881 -0.534 16.143 1.00 85.31 98 GLU A CA 1
ATOM 825 C C . GLU A 1 98 ? -11.458 -0.049 15.800 1.00 85.31 98 GLU A C 1
ATOM 827 O O . GLU A 1 98 ? -10.670 0.280 16.684 1.00 85.31 98 GLU A O 1
ATOM 832 N N . GLY A 1 99 ? -11.099 -0.004 14.511 1.00 85.38 99 GLY A N 1
ATOM 833 C CA . GLY A 1 99 ? -9.785 0.433 14.034 1.00 85.38 99 GLY A CA 1
ATOM 834 C C . GLY A 1 99 ? -8.706 -0.656 14.046 1.00 85.38 99 GLY A C 1
ATOM 835 O O . GLY A 1 99 ? -7.549 -0.378 13.721 1.00 85.38 99 GLY A O 1
ATOM 836 N N . THR A 1 100 ? -9.056 -1.905 14.367 1.00 90.25 100 THR A N 1
ATOM 837 C CA . THR A 1 100 ? -8.131 -3.047 14.305 1.00 90.25 100 THR A CA 1
ATOM 838 C C . THR A 1 100 ? -7.908 -3.495 12.860 1.00 90.25 100 THR A C 1
ATOM 840 O O . THR A 1 100 ? -8.814 -3.468 12.029 1.00 90.25 100 THR A O 1
ATOM 843 N N . VAL A 1 101 ? -6.680 -3.888 12.507 1.00 92.81 101 VAL A N 1
ATOM 844 C CA . VAL A 1 101 ? -6.377 -4.376 11.150 1.00 92.81 101 VAL A CA 1
ATOM 845 C C . VAL A 1 101 ? -7.041 -5.734 10.951 1.00 92.81 101 VAL A C 1
ATOM 847 O O . VAL A 1 101 ? -6.778 -6.647 11.719 1.00 92.81 101 VAL A O 1
ATOM 850 N N . LYS A 1 102 ? -7.838 -5.885 9.888 1.00 94.75 102 LYS A N 1
ATOM 851 C CA . LYS A 1 102 ? -8.494 -7.152 9.516 1.00 94.75 102 LYS A CA 1
ATOM 852 C C . LYS A 1 102 ? -7.793 -7.854 8.359 1.00 94.75 102 LYS A C 1
ATOM 854 O O . LYS A 1 102 ? -7.620 -9.071 8.362 1.00 94.75 102 LYS A O 1
ATOM 859 N N . ARG A 1 103 ? -7.381 -7.084 7.349 1.00 95.12 103 ARG A N 1
ATOM 860 C CA . ARG A 1 103 ? -6.794 -7.619 6.115 1.00 95.12 103 ARG A CA 1
ATOM 861 C C . ARG A 1 103 ? -5.699 -6.712 5.585 1.00 95.12 103 ARG A C 1
ATOM 863 O O . ARG A 1 103 ? -5.847 -5.493 5.566 1.00 95.12 103 ARG A O 1
ATOM 870 N N . VAL A 1 104 ? -4.618 -7.315 5.102 1.00 96.62 104 VAL A N 1
ATOM 871 C CA . VAL A 1 104 ? -3.586 -6.630 4.324 1.00 96.62 104 VAL A CA 1
ATOM 872 C C . VAL A 1 104 ? -3.394 -7.348 2.995 1.00 96.62 104 VAL A C 1
ATOM 874 O O . VAL A 1 104 ? -2.923 -8.482 2.969 1.00 96.62 104 VAL A O 1
ATOM 877 N N . ASP A 1 105 ? -3.695 -6.665 1.895 1.00 95.69 105 ASP A N 1
ATOM 878 C CA . ASP A 1 105 ? -3.457 -7.159 0.538 1.00 95.69 105 ASP A CA 1
ATOM 879 C C . ASP A 1 105 ? -2.173 -6.543 -0.018 1.00 95.69 105 ASP A C 1
ATOM 881 O O . ASP A 1 105 ? -2.023 -5.320 -0.075 1.00 95.69 105 ASP A O 1
ATOM 885 N N . LEU A 1 106 ? -1.233 -7.388 -0.436 1.00 94.12 106 LEU A N 1
ATOM 886 C CA . LEU A 1 106 ? 0.071 -7.010 -0.970 1.00 94.12 106 LEU A CA 1
ATOM 887 C C . LEU A 1 106 ? 0.197 -7.498 -2.408 1.00 94.12 106 LEU A C 1
ATOM 889 O O . LEU A 1 106 ? 0.262 -8.699 -2.660 1.00 94.12 106 LEU A O 1
ATOM 893 N N . LYS A 1 107 ? 0.304 -6.557 -3.348 1.00 92.19 107 LYS A N 1
ATOM 894 C CA . LYS A 1 107 ? 0.511 -6.858 -4.767 1.00 92.19 107 LYS A CA 1
ATOM 895 C C . LYS A 1 107 ? 1.729 -6.127 -5.304 1.00 92.19 107 LYS A C 1
ATOM 897 O O . LYS A 1 107 ? 1.863 -4.913 -5.146 1.00 92.19 107 LYS A O 1
ATOM 902 N N . ILE A 1 108 ? 2.624 -6.851 -5.966 1.00 89.19 108 ILE A N 1
ATOM 903 C CA . ILE A 1 108 ? 3.768 -6.280 -6.676 1.00 89.19 108 ILE A CA 1
ATOM 904 C C . ILE A 1 108 ? 3.727 -6.768 -8.113 1.00 89.19 108 ILE A C 1
ATOM 906 O O . ILE A 1 108 ? 3.872 -7.960 -8.367 1.00 89.19 108 ILE A O 1
ATOM 910 N N . THR A 1 109 ? 3.615 -5.841 -9.056 1.00 87.12 109 THR A N 1
ATOM 911 C CA . THR A 1 109 ? 3.726 -6.125 -10.488 1.00 87.12 109 THR A CA 1
ATOM 912 C C . THR A 1 109 ? 5.007 -5.527 -11.046 1.00 87.12 109 THR A C 1
ATOM 914 O O . THR A 1 109 ? 5.538 -4.528 -10.539 1.00 87.12 109 THR A O 1
ATOM 917 N N . LYS A 1 110 ? 5.552 -6.171 -12.078 1.00 82.62 110 LYS A N 1
ATOM 918 C CA . LYS A 1 110 ? 6.721 -5.669 -12.797 1.00 82.62 110 LYS A CA 1
ATOM 919 C C . LYS A 1 110 ? 6.518 -5.854 -14.294 1.00 82.62 110 LYS A C 1
ATOM 921 O O . LYS A 1 110 ? 6.466 -6.988 -14.760 1.00 82.62 110 LYS A O 1
ATOM 926 N N . ASN A 1 111 ? 6.493 -4.750 -15.033 1.00 76.12 111 ASN A N 1
ATOM 927 C CA . ASN A 1 111 ? 6.133 -4.745 -16.450 1.00 76.12 111 ASN A CA 1
ATOM 928 C C . ASN A 1 111 ? 7.316 -4.289 -17.312 1.00 76.12 111 ASN A C 1
ATOM 930 O O . ASN A 1 111 ? 8.041 -3.365 -16.933 1.00 76.12 111 ASN A O 1
ATOM 934 N N . GLN A 1 112 ? 7.489 -4.920 -18.476 1.00 65.75 112 GLN A N 1
ATOM 935 C CA . GLN A 1 112 ? 8.328 -4.426 -19.573 1.00 65.75 112 GLN A CA 1
ATOM 936 C C . GLN A 1 112 ? 7.423 -3.726 -20.595 1.00 65.75 112 GLN A C 1
ATOM 938 O O . GLN A 1 112 ? 6.605 -4.376 -21.239 1.00 65.75 112 GLN A O 1
ATOM 943 N N . GLY A 1 113 ? 7.546 -2.404 -20.739 1.00 61.56 113 GLY A N 1
ATOM 944 C CA . GLY A 1 113 ? 6.793 -1.645 -21.747 1.00 61.56 113 GLY A CA 1
ATOM 945 C C . GLY A 1 113 ? 5.263 -1.696 -21.583 1.00 61.56 113 GLY A C 1
ATOM 946 O O . GLY A 1 113 ? 4.756 -1.668 -20.463 1.00 61.56 113 GLY A O 1
ATOM 947 N N . ARG A 1 114 ? 4.538 -1.736 -22.715 1.00 51.72 114 ARG A N 1
ATOM 948 C CA . ARG A 1 114 ? 3.059 -1.776 -22.808 1.00 51.72 114 ARG A CA 1
ATOM 949 C C . ARG A 1 114 ? 2.453 -3.191 -22.676 1.00 51.72 114 ARG A C 1
ATOM 951 O O . ARG A 1 114 ? 1.248 -3.340 -22.836 1.00 51.72 114 ARG A O 1
ATOM 958 N N . GLY A 1 115 ? 3.267 -4.221 -22.428 1.00 53.22 115 GLY A N 1
ATOM 959 C CA . GLY A 1 115 ? 2.818 -5.617 -22.341 1.00 53.22 115 GLY A CA 1
ATOM 960 C C . GLY A 1 115 ? 2.135 -5.988 -21.015 1.00 53.22 115 GLY A C 1
ATOM 961 O O . GLY A 1 115 ? 2.204 -5.243 -20.033 1.00 53.22 115 GLY A O 1
ATOM 962 N N . ALA A 1 116 ? 1.493 -7.164 -20.999 1.00 57.12 116 ALA A N 1
ATOM 963 C CA . ALA A 1 116 ? 0.735 -7.699 -19.866 1.00 57.12 116 ALA A CA 1
ATOM 964 C C . ALA A 1 116 ? 1.555 -7.731 -18.562 1.00 57.12 116 ALA A C 1
ATOM 966 O O . ALA A 1 116 ? 2.739 -8.079 -18.536 1.00 57.12 116 ALA A O 1
ATOM 967 N N . ALA A 1 117 ? 0.916 -7.337 -17.460 1.00 64.25 117 ALA A N 1
ATOM 968 C CA . ALA A 1 117 ? 1.573 -7.196 -16.173 1.00 64.25 117 ALA A CA 1
ATOM 969 C C . ALA A 1 117 ? 1.803 -8.557 -15.510 1.00 64.25 117 ALA A C 1
ATOM 971 O O . ALA A 1 117 ? 0.848 -9.186 -15.065 1.00 64.25 117 ALA A O 1
ATOM 972 N N . LYS A 1 118 ? 3.060 -9.000 -15.370 1.00 71.12 118 LYS A N 1
ATOM 973 C CA . LYS A 1 118 ? 3.353 -10.197 -14.567 1.00 71.12 118 LYS A CA 1
ATOM 974 C C . LYS A 1 118 ? 3.384 -9.828 -13.083 1.00 71.12 118 LYS A C 1
ATOM 976 O O . LYS A 1 118 ? 4.182 -8.980 -12.650 1.00 71.12 118 LYS A O 1
ATOM 981 N N . TYR A 1 119 ? 2.519 -10.465 -12.297 1.00 69.81 119 TYR A N 1
ATOM 982 C CA . TYR A 1 119 ? 2.552 -10.378 -10.841 1.00 69.81 119 TYR A CA 1
ATOM 983 C C . TYR A 1 119 ? 3.815 -11.077 -10.327 1.00 69.81 119 TYR A C 1
ATOM 985 O O . TYR A 1 119 ? 4.097 -12.224 -10.651 1.00 69.81 119 TYR A O 1
ATOM 993 N N . LYS A 1 120 ? 4.622 -10.351 -9.551 1.00 82.31 120 LYS A N 1
ATOM 994 C CA . LYS A 1 120 ? 5.753 -10.906 -8.792 1.00 82.31 120 LYS A CA 1
ATOM 995 C C . LYS A 1 120 ? 5.355 -11.307 -7.378 1.00 82.31 120 LYS A C 1
ATOM 997 O O . LYS A 1 120 ? 6.054 -12.090 -6.750 1.00 82.31 120 LYS A O 1
ATOM 1002 N N . LEU A 1 121 ? 4.299 -10.691 -6.860 1.00 86.31 121 LEU A N 1
ATOM 1003 C CA . LEU A 1 121 ? 3.724 -10.978 -5.559 1.00 86.31 121 LEU A CA 1
ATOM 1004 C C . LEU A 1 121 ? 2.234 -10.670 -5.634 1.00 86.31 121 LEU A C 1
ATOM 1006 O O . LEU A 1 121 ? 1.870 -9.569 -6.050 1.00 86.31 121 LEU A O 1
ATOM 1010 N N . ASP A 1 122 ? 1.411 -11.605 -5.190 1.00 91.31 122 ASP A N 1
ATOM 1011 C CA . ASP A 1 122 ? 0.016 -11.372 -4.839 1.00 91.31 122 ASP A CA 1
ATOM 1012 C C . ASP A 1 122 ? -0.278 -12.196 -3.585 1.00 91.31 122 ASP A C 1
ATOM 1014 O O . ASP A 1 122 ? -0.149 -13.421 -3.590 1.00 91.31 122 ASP A O 1
ATOM 1018 N N . LYS A 1 123 ? -0.544 -11.513 -2.474 1.00 94.19 123 LYS A N 1
ATOM 1019 C CA . LYS A 1 123 ? -0.729 -12.139 -1.168 1.00 94.19 123 LYS A CA 1
ATOM 1020 C C . LYS A 1 123 ? -1.739 -11.364 -0.343 1.00 94.19 123 LYS A C 1
ATOM 1022 O O . LYS A 1 123 ? -1.660 -10.139 -0.256 1.00 94.19 123 LYS A O 1
ATOM 1027 N N . THR A 1 124 ? -2.590 -12.096 0.355 1.00 95.50 124 THR A N 1
ATOM 1028 C CA . THR A 1 124 ? -3.521 -11.567 1.349 1.00 95.50 124 THR A CA 1
ATOM 1029 C C . THR A 1 124 ? -3.131 -12.090 2.729 1.00 95.50 124 THR A C 1
ATOM 1031 O O . THR A 1 124 ? -2.835 -13.270 2.906 1.00 95.50 124 THR A O 1
ATOM 1034 N N . ILE A 1 125 ? -3.076 -11.199 3.715 1.00 95.25 125 ILE A N 1
ATOM 1035 C CA . ILE A 1 125 ? -2.797 -11.523 5.116 1.00 95.25 125 ILE A CA 1
ATOM 1036 C C . ILE A 1 125 ? -4.042 -11.180 5.926 1.00 95.25 125 ILE A C 1
ATOM 1038 O O . ILE A 1 125 ? -4.492 -10.035 5.887 1.00 95.25 125 ILE A O 1
ATOM 1042 N N . LEU A 1 126 ? -4.574 -12.157 6.652 1.00 95.38 126 LEU A N 1
ATOM 1043 C CA . LEU A 1 126 ? -5.750 -12.010 7.502 1.00 95.38 126 LEU A CA 1
ATOM 1044 C C . LEU A 1 126 ? -5.337 -11.955 8.970 1.00 95.38 126 LEU A C 1
ATOM 1046 O O . LEU A 1 126 ? -4.413 -12.655 9.398 1.00 95.38 126 LEU A O 1
ATOM 1050 N N . TYR A 1 127 ? -6.036 -11.122 9.724 1.00 94.75 127 TYR A N 1
ATOM 1051 C CA . TYR A 1 127 ? -5.810 -10.869 11.139 1.00 94.75 127 TYR A CA 1
ATOM 1052 C C . TYR A 1 127 ? -7.092 -11.166 11.917 1.00 94.75 127 TYR A C 1
ATOM 1054 O O . TYR A 1 127 ? -8.191 -11.013 11.381 1.00 94.75 127 TYR A O 1
ATOM 1062 N N . ASP A 1 128 ? -6.939 -11.630 13.152 1.00 90.94 128 ASP A N 1
ATOM 1063 C CA . ASP A 1 128 ? -8.046 -11.796 14.089 1.00 90.94 128 ASP A CA 1
ATOM 1064 C C . ASP A 1 128 ? -8.443 -10.460 14.742 1.00 90.94 128 ASP A C 1
ATOM 1066 O O . ASP A 1 128 ? -7.851 -9.409 14.481 1.00 90.94 128 ASP A O 1
ATOM 1070 N N . ASP A 1 129 ? -9.463 -10.503 15.597 1.00 87.56 129 ASP A N 1
ATOM 1071 C CA . ASP A 1 129 ? -10.017 -9.320 16.270 1.00 87.56 129 ASP A CA 1
ATOM 1072 C C . ASP A 1 129 ? -9.016 -8.669 17.234 1.00 87.56 129 ASP A C 1
ATOM 1074 O O . ASP A 1 129 ? -9.058 -7.460 17.451 1.00 87.56 129 ASP A O 1
ATOM 1078 N N . ASN A 1 130 ? -8.042 -9.447 17.712 1.00 87.25 130 ASN A N 1
ATOM 1079 C CA . ASN A 1 130 ? -6.963 -8.997 18.588 1.00 87.25 130 ASN A CA 1
ATOM 1080 C C . ASN A 1 130 ? -5.754 -8.447 17.806 1.00 87.25 130 ASN A C 1
ATOM 1082 O O . ASN A 1 130 ? -4.720 -8.123 18.393 1.00 87.25 130 ASN A O 1
ATOM 1086 N N . GLY A 1 131 ? -5.843 -8.363 16.473 1.00 83.06 131 GLY A N 1
ATOM 1087 C CA . GLY A 1 131 ? -4.765 -7.886 15.608 1.00 83.06 131 GLY A CA 1
ATOM 1088 C C . GLY A 1 131 ? -3.616 -8.883 15.431 1.00 83.06 131 GLY A C 1
ATOM 1089 O O . GLY A 1 131 ? -2.563 -8.524 14.890 1.00 83.06 131 GLY A O 1
ATOM 1090 N N . LYS A 1 132 ? -3.785 -10.143 15.845 1.00 91.06 132 LYS A N 1
ATOM 1091 C CA . LYS A 1 132 ? -2.815 -11.212 15.606 1.00 91.06 132 LYS A CA 1
ATOM 1092 C C . LYS A 1 132 ? -3.039 -11.796 14.216 1.00 91.06 132 LYS A C 1
ATOM 1094 O O . LYS A 1 132 ? -4.154 -11.970 13.735 1.00 91.06 132 LYS A O 1
ATOM 1099 N N . ARG A 1 133 ? -1.939 -12.097 13.525 1.00 93.06 133 ARG A N 1
ATOM 1100 C CA . ARG A 1 133 ? -1.985 -12.690 12.185 1.00 93.06 133 ARG A CA 1
ATOM 1101 C C . ARG A 1 133 ? -2.571 -14.101 12.264 1.00 93.06 133 ARG A C 1
ATOM 1103 O O . ARG A 1 133 ? -1.939 -14.978 12.849 1.00 93.06 133 ARG A O 1
ATOM 1110 N N . ASN A 1 134 ? -3.706 -14.305 11.608 1.00 92.62 134 ASN A N 1
ATOM 1111 C CA . ASN A 1 134 ? -4.403 -15.584 11.545 1.00 92.62 134 ASN A CA 1
ATOM 1112 C C . ASN A 1 134 ? -3.935 -16.411 10.333 1.00 92.62 134 ASN A C 1
ATOM 1114 O O . ASN A 1 134 ? -3.429 -17.518 10.486 1.00 92.62 134 ASN A O 1
ATOM 1118 N N . GLN A 1 135 ? -3.999 -15.841 9.122 1.00 93.94 135 GLN A N 1
ATOM 1119 C CA . GLN A 1 135 ? -3.760 -16.589 7.882 1.00 93.94 135 GLN A CA 1
ATOM 1120 C C . GLN A 1 135 ? -2.971 -15.787 6.840 1.00 93.94 135 GLN A C 1
ATOM 1122 O O . GLN A 1 135 ? -2.998 -14.556 6.802 1.00 93.94 135 GLN A O 1
ATOM 1127 N N . ILE A 1 136 ? -2.264 -16.508 5.970 1.00 94.12 136 ILE A N 1
ATOM 1128 C CA . ILE A 1 136 ? -1.604 -15.991 4.770 1.00 94.12 136 ILE A CA 1
ATOM 1129 C C . ILE A 1 136 ? -2.119 -16.783 3.567 1.00 94.12 136 ILE A C 1
ATOM 1131 O O . ILE A 1 136 ? -2.006 -18.004 3.552 1.00 94.12 136 ILE A O 1
ATOM 1135 N N . ILE A 1 137 ? -2.613 -16.082 2.551 1.00 93.81 137 ILE A N 1
ATOM 1136 C CA . ILE A 1 137 ? -3.076 -16.655 1.286 1.00 93.81 137 ILE A CA 1
ATOM 1137 C C . ILE A 1 137 ? -2.176 -16.109 0.173 1.00 93.81 137 ILE A C 1
ATOM 1139 O O . ILE A 1 137 ? -2.025 -14.893 0.049 1.00 93.81 137 ILE A O 1
ATOM 1143 N N . ASN A 1 138 ? -1.547 -16.988 -0.609 1.00 91.00 138 ASN A N 1
ATOM 1144 C CA . ASN A 1 138 ? -0.757 -16.604 -1.780 1.00 91.00 138 ASN A CA 1
ATOM 1145 C C . ASN A 1 138 ? -1.624 -16.779 -3.030 1.00 91.00 138 ASN A C 1
ATOM 1147 O O . ASN A 1 138 ? -2.018 -17.896 -3.338 1.00 91.00 138 ASN A O 1
ATOM 1151 N N . ASN A 1 139 ? -1.887 -15.684 -3.740 1.00 85.50 139 ASN A N 1
ATOM 1152 C CA . ASN A 1 139 ? -2.792 -15.647 -4.895 1.00 85.50 139 ASN A CA 1
ATOM 1153 C C . ASN A 1 139 ? -2.033 -15.603 -6.231 1.00 85.50 139 ASN A C 1
ATOM 1155 O O . ASN A 1 139 ? -2.573 -15.160 -7.241 1.00 85.50 139 ASN 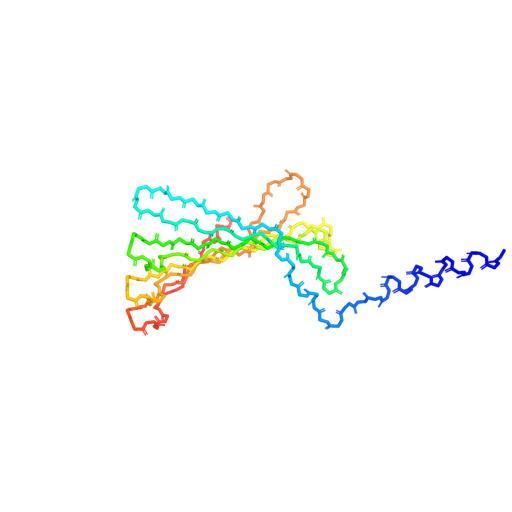A O 1
ATOM 1159 N N . LEU A 1 140 ? -0.747 -15.960 -6.235 1.00 81.94 140 LEU A N 1
ATOM 1160 C CA . LEU A 1 140 ? -0.013 -16.118 -7.484 1.00 81.94 140 LEU A CA 1
ATOM 1161 C C . LEU A 1 140 ? -0.497 -17.412 -8.143 1.00 81.94 140 LEU A C 1
ATOM 1163 O O . LEU A 1 140 ? -0.154 -18.494 -7.675 1.00 81.94 140 LEU A O 1
ATOM 1167 N N . GLU A 1 141 ? -1.297 -17.294 -9.201 1.00 60.25 141 GLU A N 1
ATOM 1168 C CA . GLU A 1 141 ? -1.508 -18.398 -10.139 1.00 60.25 141 GLU A CA 1
ATOM 1169 C C . GLU A 1 141 ? -0.172 -18.690 -10.845 1.00 60.25 141 GLU A C 1
ATOM 1171 O O . GLU A 1 141 ? 0.530 -17.758 -11.260 1.00 60.25 141 GLU A O 1
ATOM 1176 N N . ASN A 1 142 ? 0.211 -19.970 -10.892 1.00 48.06 142 ASN A N 1
ATOM 1177 C CA . ASN A 1 142 ? 1.381 -20.448 -11.638 1.00 48.06 142 ASN A CA 1
ATOM 1178 C C . ASN A 1 142 ? 1.111 -20.419 -13.142 1.00 48.06 142 ASN A C 1
ATOM 1180 O O . ASN A 1 142 ? 0.043 -20.931 -13.539 1.00 48.06 142 ASN A O 1
#

Radius of gyration: 20.09 Å; chains: 1; bounding box: 62×44×43 Å

Foldseek 3Di:
DVVVVVVVVVVCCVQVQQPPAWDPWAWDDWDWDDDPFKTKIKIKTWTQHSRRWIKIWIWIWIATPVRQTAKIKIWIWTQQDVVRKIKIWIWMWGADSVRATAKIWTWIWIDHPPDDTQTPFTKMWGADPVNHTDDIDTPRDD

Secondary structure (DSSP, 8-state):
-HHHHHHHHHHHHHHH---SSPPPPEEEEEEEEEETTEEEEEEEEEEE-TTS-EEEEEEEEEE-TTS-EEEEEEEEEEEEETTTEEEEEEEEEEE-TTS-EEEEEEEEEEE-TTS--EEEEEEEEEE-TTS-EEEEEE----